Protein AF-A0A3D4KYI8-F1 (afdb_monomer_lite)

Sequence (55 aa):
MTIYEAMTAPYEDIGMQEAEGRIPAETVCIYPPDIPVLIPGEIIRKEDMEEIRRA

Foldseek 3Di:
DDLVCQLPDDDDDDDLVPQAQHFDNDWDADPVPRDTLHGGPDGDHPVSSVVVVVD

pLDDT: mean 92.66, std 5.39, range [75.44, 97.25]

Structure (mmCIF, N/CA/C/O backbone):
data_AF-A0A3D4KYI8-F1
#
_entry.id   AF-A0A3D4KYI8-F1
#
loop_
_atom_site.group_PDB
_atom_site.id
_atom_site.type_symbol
_atom_site.label_atom_id
_atom_site.label_alt_id
_atom_site.label_comp_id
_atom_site.label_asym_id
_atom_site.label_entity_id
_atom_site.label_seq_id
_atom_site.pdbx_PDB_ins_code
_atom_site.Cartn_x
_atom_site.Cartn_y
_atom_site.Cartn_z
_atom_site.occupancy
_atom_site.B_iso_or_equiv
_atom_site.auth_seq_id
_atom_site.auth_comp_id
_atom_site.auth_asym_id
_atom_site.auth_atom_id
_atom_site.pdbx_PDB_model_num
ATOM 1 N N . MET A 1 1 ? 0.934 4.763 10.975 1.00 82.38 1 MET A N 1
ATOM 2 C CA . MET A 1 1 ? 0.237 3.480 11.181 1.00 82.38 1 MET A CA 1
ATOM 3 C C . MET A 1 1 ? 1.177 2.386 10.722 1.00 82.38 1 MET A C 1
ATOM 5 O O . MET A 1 1 ? 1.895 2.610 9.755 1.00 82.38 1 MET A O 1
ATOM 9 N N . THR A 1 2 ? 1.268 1.272 11.436 1.00 95.94 2 THR A N 1
ATOM 10 C CA . THR A 1 2 ? 2.082 0.136 10.981 1.00 95.94 2 THR A CA 1
ATOM 11 C C . THR A 1 2 ? 1.401 -0.573 9.809 1.00 95.94 2 THR A C 1
ATOM 13 O O . THR A 1 2 ? 0.187 -0.467 9.642 1.00 95.94 2 THR A O 1
ATOM 16 N N . ILE A 1 3 ? 2.168 -1.333 9.024 1.00 96.06 3 ILE A N 1
ATOM 17 C CA . ILE A 1 3 ? 1.625 -2.152 7.926 1.00 96.06 3 ILE A CA 1
ATOM 18 C C . ILE A 1 3 ? 0.532 -3.094 8.451 1.00 96.06 3 ILE A C 1
ATOM 20 O O . ILE A 1 3 ? -0.552 -3.172 7.882 1.00 96.06 3 ILE A O 1
ATOM 24 N N . TYR A 1 4 ? 0.792 -3.765 9.577 1.00 96.12 4 TYR A N 1
ATOM 25 C CA . TYR A 1 4 ? -0.155 -4.706 10.174 1.00 96.12 4 TYR A CA 1
ATOM 26 C C . TYR A 1 4 ? -1.473 -4.033 10.579 1.00 96.12 4 TYR A C 1
ATOM 28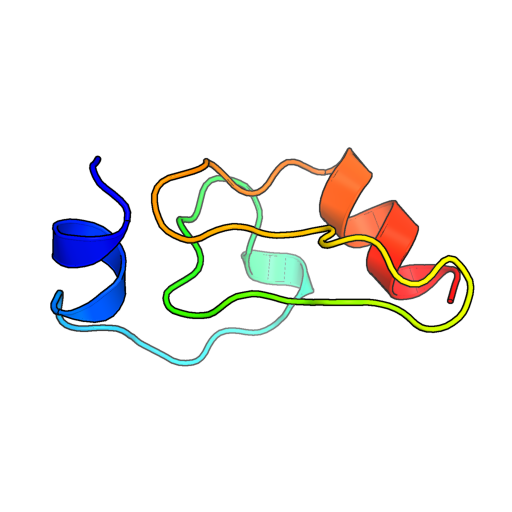 O O . TYR A 1 4 ? -2.545 -4.558 10.291 1.00 96.12 4 TYR A O 1
ATOM 36 N N . GLU A 1 5 ? -1.411 -2.860 11.213 1.00 96.69 5 GLU A N 1
ATOM 37 C CA . GLU A 1 5 ? -2.614 -2.101 11.578 1.00 96.69 5 GLU A CA 1
ATOM 38 C C . GLU A 1 5 ? -3.407 -1.674 10.339 1.00 96.69 5 GLU A C 1
ATOM 40 O O . GLU A 1 5 ? -4.625 -1.798 10.330 1.00 96.69 5 GLU A O 1
ATOM 45 N N . ALA A 1 6 ? -2.729 -1.226 9.280 1.00 96.69 6 ALA A N 1
ATOM 46 C CA . ALA A 1 6 ? -3.374 -0.788 8.045 1.00 96.69 6 ALA A CA 1
ATOM 47 C C . ALA A 1 6 ? -4.098 -1.931 7.317 1.00 96.69 6 ALA A C 1
ATOM 49 O O . ALA A 1 6 ? -5.227 -1.756 6.872 1.00 96.69 6 ALA A O 1
ATOM 50 N N . MET A 1 7 ? -3.473 -3.110 7.246 1.00 95.81 7 MET A N 1
ATOM 51 C CA . MET A 1 7 ? -4.040 -4.290 6.581 1.00 95.81 7 MET A CA 1
ATOM 52 C C . MET A 1 7 ? -5.168 -4.961 7.380 1.00 95.81 7 MET A C 1
ATOM 54 O O . MET A 1 7 ? -5.951 -5.720 6.816 1.00 95.81 7 MET A O 1
ATOM 58 N N . THR A 1 8 ? -5.231 -4.745 8.699 1.00 96.94 8 THR A N 1
ATOM 59 C CA . THR A 1 8 ? -6.239 -5.370 9.580 1.00 96.94 8 THR A CA 1
ATOM 60 C C . THR A 1 8 ? -7.380 -4.432 9.969 1.00 96.94 8 THR A C 1
ATOM 62 O O . THR A 1 8 ? -8.383 -4.884 10.525 1.00 96.94 8 THR A O 1
ATOM 65 N N . ALA A 1 9 ? -7.246 -3.134 9.692 1.00 96.62 9 ALA A N 1
ATOM 66 C CA . ALA A 1 9 ? -8.295 -2.157 9.926 1.00 96.62 9 ALA A CA 1
ATOM 67 C C . ALA A 1 9 ? -9.498 -2.385 8.987 1.00 96.62 9 ALA A C 1
ATOM 69 O O . ALA A 1 9 ? -9.329 -2.854 7.860 1.00 96.62 9 ALA A O 1
ATOM 70 N N . PRO A 1 10 ? -10.722 -2.020 9.412 1.00 97.00 10 PRO A N 1
ATOM 71 C CA . PRO A 1 10 ? -11.857 -1.930 8.501 1.00 97.00 10 PRO A CA 1
ATOM 72 C C . PRO A 1 10 ? -11.529 -0.999 7.331 1.00 97.00 10 PRO A C 1
ATOM 74 O O . PRO A 1 10 ? -11.051 0.116 7.543 1.00 97.00 10 PRO A O 1
ATOM 77 N N . TYR A 1 11 ? -11.812 -1.451 6.114 1.00 96.50 11 TYR A N 1
ATOM 78 C CA . TYR A 1 11 ? -11.563 -0.701 4.890 1.00 96.50 11 TYR A CA 1
ATOM 79 C C . TYR A 1 11 ? -12.843 -0.573 4.062 1.00 96.50 11 TYR A C 1
ATOM 81 O O . TYR A 1 11 ? -13.844 -1.249 4.307 1.00 96.50 11 TYR A O 1
ATOM 89 N N . GLU A 1 12 ? -12.798 0.327 3.090 1.00 96.56 12 GLU A N 1
ATOM 90 C CA . GLU A 1 12 ? -13.835 0.522 2.086 1.00 96.56 12 GLU A CA 1
ATOM 91 C C . GLU A 1 12 ? -13.181 0.634 0.710 1.00 96.56 12 GLU A C 1
ATOM 93 O O . GLU A 1 12 ? -12.040 1.090 0.596 1.00 96.56 12 GLU A O 1
ATOM 98 N N . ASP A 1 13 ? -13.921 0.246 -0.323 1.00 95.88 13 ASP A N 1
ATOM 99 C CA . ASP A 1 13 ? -13.517 0.474 -1.703 1.00 95.88 13 ASP A CA 1
ATOM 100 C C . ASP A 1 13 ? -13.956 1.876 -2.128 1.00 95.88 13 ASP A C 1
ATOM 102 O O . ASP A 1 13 ? -15.126 2.244 -2.006 1.00 95.88 13 ASP A O 1
ATOM 106 N N . ILE A 1 14 ? -13.015 2.653 -2.652 1.00 94.88 14 ILE A N 1
ATOM 107 C CA . ILE A 1 14 ? -13.245 4.014 -3.145 1.00 94.88 14 ILE A CA 1
ATOM 108 C C . ILE A 1 14 ? -12.692 4.167 -4.558 1.00 94.88 14 ILE A C 1
ATOM 110 O O . ILE A 1 14 ? -11.812 3.416 -4.988 1.00 94.88 14 ILE A O 1
ATOM 114 N N . GLY A 1 15 ? -13.192 5.162 -5.291 1.00 93.75 15 GLY A N 1
ATOM 115 C CA . GLY A 1 15 ? -12.611 5.534 -6.574 1.00 93.75 15 GLY A CA 1
ATOM 116 C C . GLY A 1 15 ? -11.178 6.042 -6.403 1.00 93.75 15 GLY A C 1
ATOM 117 O O . GLY A 1 15 ? -10.868 6.751 -5.447 1.00 93.75 15 GLY A O 1
ATOM 118 N N . MET A 1 16 ? -10.302 5.737 -7.366 1.00 89.19 16 MET A N 1
ATOM 119 C CA . MET A 1 16 ? -8.903 6.192 -7.346 1.00 89.19 16 MET A CA 1
ATOM 120 C C . MET A 1 16 ? -8.794 7.719 -7.219 1.00 89.19 16 MET A C 1
ATOM 122 O O . MET A 1 16 ? -7.910 8.227 -6.546 1.00 89.19 16 MET A O 1
ATOM 126 N N . GLN A 1 17 ? -9.719 8.467 -7.825 1.00 89.88 17 GLN A N 1
ATOM 127 C CA . GLN A 1 17 ? -9.729 9.932 -7.780 1.00 89.88 17 GLN A CA 1
ATOM 128 C C . GLN A 1 17 ? -10.046 10.496 -6.385 1.00 89.88 17 GLN A C 1
ATOM 130 O O . GLN A 1 17 ? -9.811 11.675 -6.140 1.00 89.88 17 GLN A O 1
ATOM 135 N N . GLU A 1 18 ? -10.581 9.671 -5.486 1.00 94.38 18 GLU A N 1
ATOM 136 C CA . GLU A 1 18 ? -10.968 10.031 -4.118 1.00 94.38 18 GLU A CA 1
ATOM 137 C C . GLU A 1 18 ? -9.954 9.519 -3.079 1.00 94.38 18 GLU A C 1
ATOM 139 O O . GLU A 1 18 ? -10.145 9.697 -1.876 1.00 94.38 18 GLU A O 1
ATOM 144 N N . ALA A 1 19 ? -8.873 8.87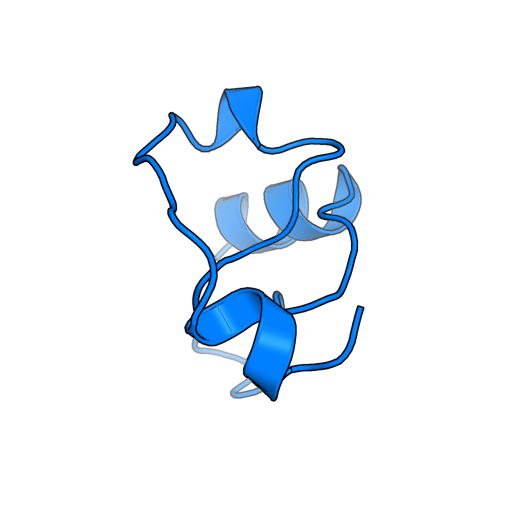3 -3.531 1.00 94.75 19 ALA A N 1
ATOM 145 C CA . ALA A 1 19 ? -7.907 8.203 -2.668 1.00 94.75 19 ALA A CA 1
ATOM 146 C C . ALA A 1 19 ? -6.872 9.148 -2.027 1.00 94.75 19 ALA A C 1
ATOM 148 O O . ALA A 1 19 ? -6.218 8.751 -1.064 1.00 94.75 19 ALA A O 1
ATOM 149 N N . GLU A 1 20 ? -6.731 10.393 -2.499 1.00 96.31 20 GLU A N 1
ATOM 150 C CA . GLU A 1 20 ? -5.782 11.365 -1.932 1.00 96.31 20 GLU A CA 1
ATOM 151 C C . GLU A 1 20 ? -6.023 11.582 -0.430 1.00 96.31 20 GLU A C 1
ATOM 153 O O . GLU A 1 20 ? -7.138 11.858 0.014 1.00 96.31 20 GLU A O 1
ATOM 158 N N . GLY A 1 21 ? -4.968 11.461 0.377 1.00 96.44 21 GLY A N 1
ATOM 159 C CA . GLY A 1 21 ? -5.054 11.618 1.829 1.00 96.44 21 GLY A CA 1
ATOM 160 C C . GLY A 1 21 ? -5.623 10.403 2.573 1.00 96.44 21 GLY A C 1
ATOM 161 O O . GLY A 1 21 ? -5.717 10.439 3.802 1.00 96.44 21 GLY A O 1
ATOM 162 N N . ARG A 1 22 ? -5.986 9.324 1.869 1.00 96.38 22 ARG A N 1
ATOM 163 C CA . ARG A 1 22 ? -6.381 8.039 2.466 1.00 96.38 22 ARG A CA 1
ATOM 164 C C . ARG A 1 22 ? -5.147 7.176 2.746 1.00 96.38 22 ARG A C 1
ATOM 166 O O . ARG A 1 22 ? -4.021 7.561 2.441 1.00 96.38 22 ARG A O 1
ATOM 173 N N . ILE A 1 23 ? -5.364 6.017 3.365 1.00 97.00 23 ILE A N 1
ATOM 174 C CA . ILE A 1 23 ? -4.312 5.041 3.668 1.00 97.00 23 ILE A CA 1
ATOM 175 C C . ILE A 1 23 ? -4.677 3.745 2.949 1.00 97.00 23 ILE A C 1
ATOM 177 O O . ILE A 1 23 ? -5.808 3.284 3.130 1.00 97.00 23 ILE A O 1
ATOM 181 N N . PRO A 1 24 ? -3.787 3.171 2.120 1.00 96.50 24 PRO A N 1
ATOM 182 C CA . PRO A 1 24 ? -4.124 1.973 1.377 1.00 96.50 24 PRO A CA 1
ATOM 183 C C . PRO A 1 24 ? -4.226 0.787 2.343 1.00 96.50 24 PRO A C 1
ATOM 185 O O . PRO A 1 24 ? -3.420 0.645 3.266 1.00 96.50 24 PRO A O 1
ATOM 188 N N . ALA A 1 25 ? -5.234 -0.057 2.134 1.00 96.25 25 ALA A N 1
ATOM 189 C CA . ALA A 1 25 ? -5.395 -1.306 2.877 1.00 96.25 25 ALA A CA 1
ATOM 190 C C . ALA A 1 25 ? -4.500 -2.429 2.315 1.00 96.25 25 ALA A C 1
ATOM 192 O O . ALA A 1 25 ? -4.157 -3.367 3.031 1.00 96.25 25 ALA A O 1
ATOM 193 N N . GLU A 1 26 ? -4.076 -2.305 1.053 1.00 94.62 26 GLU A N 1
ATOM 194 C CA . GLU A 1 26 ? -3.262 -3.285 0.330 1.00 94.62 26 GLU A CA 1
ATOM 195 C C . GLU A 1 26 ? -2.081 -2.623 -0.395 1.00 94.62 26 GLU A C 1
ATOM 197 O O . GLU A 1 26 ? -2.071 -1.417 -0.640 1.00 94.62 26 GLU A O 1
ATOM 202 N N . THR A 1 27 ? -1.072 -3.422 -0.744 1.00 94.25 27 THR A N 1
ATOM 203 C CA . THR A 1 27 ? 0.086 -2.955 -1.515 1.00 94.25 27 THR A CA 1
ATOM 204 C C . THR A 1 27 ? -0.254 -2.889 -3.002 1.00 94.25 27 THR A C 1
ATOM 206 O O . THR A 1 27 ? -0.720 -3.876 -3.570 1.00 94.25 27 THR A O 1
ATOM 209 N N . VAL A 1 28 ? 0.051 -1.767 -3.658 1.00 92.88 28 VAL A N 1
ATOM 210 C CA . VAL A 1 28 ? -0.085 -1.624 -5.117 1.00 92.88 28 VAL A CA 1
ATOM 211 C C . VAL A 1 28 ? 1.298 -1.626 -5.751 1.00 92.88 28 VAL A C 1
ATOM 213 O O . VAL A 1 28 ? 2.095 -0.723 -5.504 1.00 92.88 28 VAL A O 1
ATOM 216 N N . CYS A 1 29 ? 1.568 -2.631 -6.583 1.00 91.56 29 CYS A N 1
ATOM 217 C CA . CYS A 1 29 ? 2.793 -2.742 -7.374 1.00 91.56 29 CYS A CA 1
ATOM 218 C C . CYS A 1 29 ? 2.466 -2.588 -8.856 1.00 91.56 29 CYS A C 1
ATOM 220 O O . CYS A 1 29 ? 1.579 -3.268 -9.377 1.00 91.56 29 CYS A O 1
ATOM 222 N N . ILE A 1 30 ? 3.211 -1.722 -9.535 1.00 88.81 30 ILE A N 1
ATOM 223 C CA . ILE A 1 30 ? 3.053 -1.477 -10.965 1.00 88.81 30 ILE A CA 1
ATOM 224 C C . ILE A 1 30 ? 4.172 -2.165 -11.735 1.00 88.81 30 ILE A C 1
ATOM 226 O O . ILE A 1 30 ? 5.345 -2.132 -11.355 1.00 88.81 30 ILE A O 1
ATOM 230 N N . TYR A 1 31 ? 3.796 -2.752 -12.866 1.00 85.75 31 TYR A N 1
ATOM 231 C CA . TYR A 1 31 ? 4.705 -3.426 -13.773 1.00 85.75 31 TYR A CA 1
ATOM 232 C C . TYR A 1 31 ? 4.703 -2.754 -15.144 1.00 85.75 31 TYR A C 1
ATOM 234 O O . TYR A 1 31 ? 3.648 -2.742 -15.782 1.00 85.75 31 TYR A O 1
ATOM 242 N N . PRO A 1 32 ? 5.864 -2.292 -15.656 1.00 77.12 32 PRO A N 1
ATOM 243 C CA . PRO A 1 32 ? 7.160 -2.031 -14.987 1.00 77.12 32 PRO A CA 1
ATOM 244 C C . PRO A 1 32 ? 7.100 -0.741 -14.130 1.00 77.12 32 PRO A C 1
ATOM 246 O O . PRO A 1 32 ? 6.344 0.147 -14.519 1.00 77.12 32 PRO A O 1
ATOM 249 N N . PRO A 1 33 ? 7.863 -0.571 -13.018 1.00 76.25 33 PRO A N 1
ATOM 250 C CA . PRO A 1 33 ? 9.223 -1.066 -12.755 1.00 76.25 33 PRO A CA 1
ATOM 251 C C . PRO A 1 33 ? 9.387 -2.051 -11.570 1.00 76.25 33 PRO A C 1
ATOM 253 O O . PRO A 1 33 ? 10.474 -2.126 -11.002 1.00 76.25 33 PRO A O 1
ATOM 256 N N . ASP A 1 34 ? 8.370 -2.856 -11.235 1.00 75.44 34 ASP A N 1
ATOM 257 C CA . ASP A 1 34 ? 8.482 -3.964 -10.252 1.00 75.44 34 ASP A CA 1
ATOM 258 C C . ASP A 1 34 ? 8.790 -3.488 -8.811 1.00 75.44 34 ASP A C 1
ATOM 260 O O . ASP A 1 34 ? 9.351 -4.214 -7.989 1.00 75.44 34 ASP A O 1
ATOM 264 N N . ILE A 1 35 ? 8.425 -2.237 -8.500 1.00 89.31 35 ILE A N 1
ATOM 265 C CA . ILE A 1 35 ? 8.491 -1.657 -7.152 1.00 89.31 35 ILE A CA 1
ATOM 266 C C . ILE A 1 35 ? 7.082 -1.285 -6.658 1.00 89.31 35 ILE A C 1
ATOM 268 O O . ILE A 1 35 ? 6.226 -0.914 -7.469 1.00 89.31 35 ILE A O 1
ATOM 272 N N . PRO A 1 36 ? 6.814 -1.375 -5.342 1.00 91.0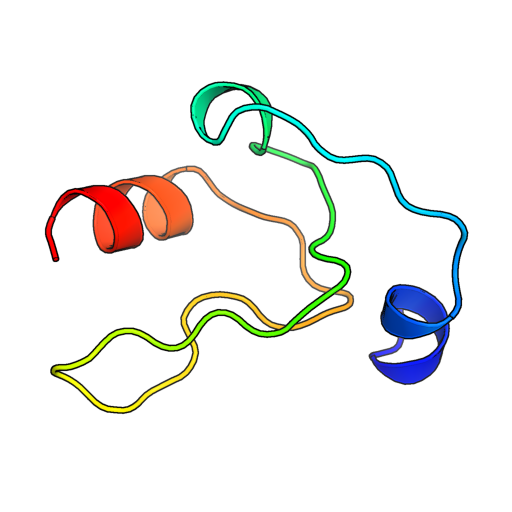0 36 PRO A N 1
ATOM 273 C CA . PRO A 1 36 ? 5.561 -0.899 -4.771 1.00 91.00 36 PRO A CA 1
ATOM 274 C C . PRO A 1 36 ? 5.429 0.618 -4.913 1.00 91.00 36 PRO A C 1
ATOM 276 O O . PRO A 1 36 ? 6.362 1.349 -4.590 1.00 91.00 36 PRO A O 1
ATOM 279 N N . VAL A 1 37 ? 4.252 1.068 -5.341 1.00 93.81 37 VAL A N 1
ATOM 280 C CA . VAL A 1 37 ? 3.865 2.486 -5.371 1.00 93.81 37 VAL A CA 1
ATOM 281 C C . VAL A 1 37 ? 3.081 2.854 -4.117 1.00 93.81 37 VAL A C 1
ATOM 283 O O . VAL A 1 37 ? 3.283 3.924 -3.558 1.00 93.81 37 VAL A O 1
ATOM 286 N N . LEU A 1 38 ? 2.217 1.953 -3.635 1.00 95.50 38 LEU A N 1
ATOM 287 C CA . LEU A 1 38 ? 1.464 2.146 -2.395 1.00 95.50 38 LEU A CA 1
ATOM 288 C C . LEU A 1 38 ? 1.789 1.042 -1.399 1.00 95.50 38 LEU A C 1
ATOM 290 O O . LEU A 1 38 ? 1.741 -0.137 -1.755 1.00 95.50 38 LEU A O 1
ATOM 294 N N . ILE A 1 39 ? 2.066 1.423 -0.152 1.00 96.00 39 ILE A N 1
ATOM 295 C CA . ILE A 1 39 ? 2.319 0.504 0.960 1.00 96.00 39 ILE A CA 1
ATOM 296 C C . ILE A 1 39 ? 1.318 0.792 2.091 1.00 96.00 39 ILE A C 1
ATOM 298 O O . ILE A 1 39 ? 1.122 1.956 2.461 1.00 96.00 39 ILE A O 1
ATOM 302 N N . PRO A 1 40 ? 0.692 -0.240 2.691 1.00 97.25 40 PRO A N 1
ATOM 303 C CA . PRO A 1 40 ? -0.219 -0.048 3.810 1.00 97.25 40 PRO A CA 1
ATOM 304 C C . PRO A 1 40 ? 0.413 0.720 4.971 1.00 97.25 40 PRO A C 1
ATOM 306 O O . PRO A 1 40 ? 1.516 0.419 5.426 1.00 97.25 40 PRO A O 1
ATOM 309 N N . GLY A 1 41 ? -0.322 1.704 5.483 1.00 93.38 41 GLY A N 1
ATOM 310 C CA . GLY A 1 41 ? 0.121 2.562 6.584 1.00 93.38 41 GLY A CA 1
ATOM 311 C C . GLY A 1 41 ? 0.738 3.891 6.144 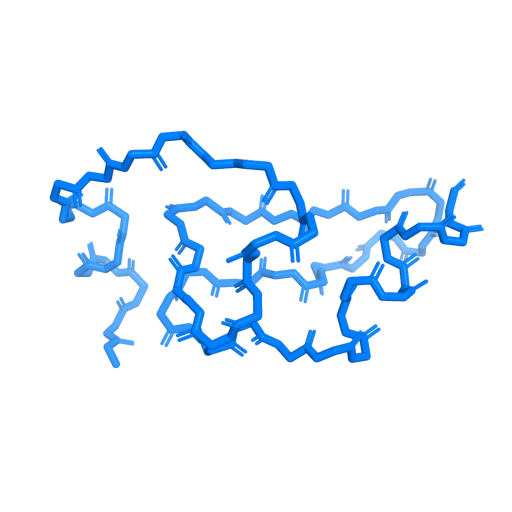1.00 93.38 41 GLY A C 1
ATOM 312 O O . GLY A 1 41 ? 0.925 4.765 6.999 1.00 93.38 41 GLY A O 1
ATOM 313 N N . GLU A 1 42 ? 0.990 4.071 4.846 1.00 95.88 42 GLU A N 1
ATOM 314 C CA . GLU A 1 42 ? 1.391 5.344 4.242 1.00 95.88 42 GLU A CA 1
ATOM 315 C C . GLU A 1 42 ? 0.178 6.170 3.795 1.00 95.88 42 GLU A C 1
ATOM 317 O O . GLU A 1 42 ? -0.917 5.650 3.606 1.00 95.88 42 GLU A O 1
ATOM 322 N N . ILE A 1 43 ? 0.357 7.482 3.653 1.00 96.56 43 ILE A N 1
ATOM 323 C CA . ILE A 1 43 ? -0.694 8.358 3.123 1.00 96.56 43 ILE A CA 1
ATOM 324 C C . ILE A 1 43 ? -0.550 8.399 1.607 1.00 96.56 43 ILE A C 1
ATOM 326 O O . ILE A 1 43 ? 0.528 8.744 1.122 1.00 96.56 43 ILE A O 1
ATOM 330 N N . ILE A 1 44 ? -1.638 8.115 0.892 1.00 96.50 44 ILE A N 1
ATOM 331 C CA . ILE A 1 44 ? -1.710 8.233 -0.566 1.00 96.50 44 ILE A CA 1
ATOM 332 C C . ILE A 1 44 ? -1.577 9.708 -0.939 1.00 96.50 44 ILE A C 1
ATOM 334 O O . ILE A 1 44 ? -2.396 10.544 -0.537 1.00 96.50 44 ILE A O 1
ATOM 338 N N . ARG A 1 45 ? -0.546 10.032 -1.712 1.00 96.38 45 ARG A N 1
ATOM 339 C CA . ARG A 1 45 ? -0.305 11.368 -2.250 1.00 96.38 45 ARG A CA 1
ATOM 340 C C . ARG A 1 45 ? -0.776 11.461 -3.691 1.00 96.38 45 ARG A C 1
ATOM 342 O O 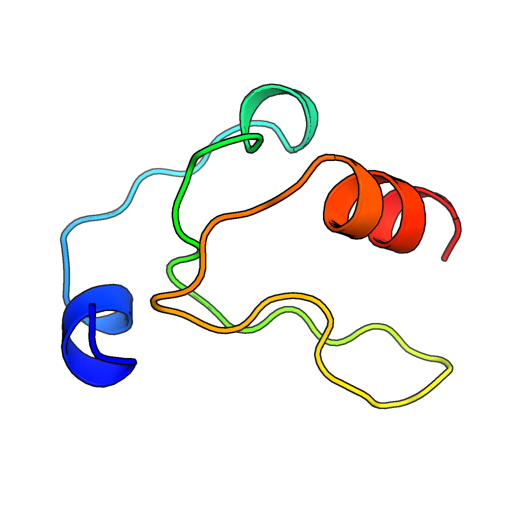. ARG A 1 45 ? -1.004 10.468 -4.381 1.00 96.38 45 ARG A O 1
ATOM 349 N N . LYS A 1 46 ? -0.893 12.697 -4.164 1.00 94.88 46 LYS A N 1
ATOM 350 C CA . LYS A 1 46 ? -1.272 12.979 -5.545 1.00 94.88 46 LYS A CA 1
ATOM 351 C C . LYS A 1 46 ? -0.280 12.399 -6.552 1.00 94.88 46 LYS A C 1
ATOM 353 O O . LYS A 1 46 ? -0.692 11.946 -7.616 1.00 94.88 46 LYS A O 1
ATOM 358 N N . GLU A 1 47 ? 1.008 12.404 -6.223 1.00 93.31 47 GLU A N 1
ATOM 359 C CA . GLU A 1 47 ? 2.067 11.863 -7.073 1.00 93.31 47 GLU A CA 1
ATOM 360 C C . GLU A 1 47 ? 1.914 10.352 -7.280 1.00 93.31 47 GLU A C 1
ATOM 362 O O . GLU A 1 47 ? 2.029 9.896 -8.416 1.00 93.31 47 GLU A O 1
ATOM 367 N N . ASP A 1 48 ? 1.564 9.611 -6.224 1.00 93.44 48 ASP A N 1
ATOM 368 C CA . ASP A 1 48 ? 1.360 8.158 -6.277 1.00 93.44 48 ASP A CA 1
ATOM 369 C C . ASP A 1 48 ? 0.216 7.806 -7.245 1.00 93.44 48 ASP A C 1
ATOM 371 O O . ASP A 1 48 ? 0.321 6.905 -8.077 1.00 93.44 48 ASP A O 1
ATOM 375 N N . MET A 1 49 ? -0.878 8.575 -7.196 1.00 92.44 49 MET A N 1
ATOM 376 C CA . MET A 1 49 ? -2.013 8.398 -8.109 1.00 92.44 49 MET A CA 1
ATOM 377 C C . MET A 1 49 ? -1.656 8.745 -9.559 1.00 92.44 49 MET A C 1
ATOM 379 O O . MET A 1 49 ? -2.097 8.065 -10.487 1.00 92.44 49 MET A O 1
ATOM 383 N N . GLU A 1 50 ? -0.868 9.801 -9.778 1.00 91.94 50 GLU A N 1
ATOM 384 C CA . GLU A 1 50 ? -0.385 10.155 -11.116 1.00 91.94 50 GLU A CA 1
ATOM 385 C C . GLU A 1 50 ? 0.563 9.093 -11.681 1.00 91.94 50 GLU A C 1
ATOM 387 O O . GLU A 1 50 ? 0.541 8.855 -12.889 1.00 91.94 50 GLU A O 1
ATOM 392 N N . GLU A 1 51 ? 1.366 8.440 -10.840 1.00 90.50 51 GLU A N 1
ATOM 393 C CA . GLU A 1 51 ? 2.205 7.307 -11.231 1.00 90.50 51 GLU A CA 1
ATOM 394 C C . GLU A 1 51 ? 1.348 6.106 -11.647 1.00 90.50 51 GLU A C 1
ATOM 396 O O . GLU A 1 51 ? 1.512 5.602 -12.759 1.00 90.50 51 GLU A O 1
ATOM 401 N N . ILE A 1 52 ? 0.346 5.741 -10.837 1.00 90.44 52 ILE A N 1
ATOM 402 C CA . ILE A 1 52 ? -0.619 4.675 -11.160 1.00 90.44 52 ILE A CA 1
ATOM 403 C C . ILE A 1 52 ? -1.362 4.946 -12.468 1.00 90.44 52 ILE A C 1
ATOM 405 O O . ILE A 1 52 ? -1.579 4.033 -13.258 1.00 90.44 52 ILE A O 1
ATOM 409 N N . ARG A 1 53 ? -1.733 6.198 -12.738 1.00 89.00 53 ARG A N 1
ATOM 410 C CA . ARG A 1 53 ? -2.466 6.573 -13.956 1.00 89.00 53 ARG A CA 1
ATOM 411 C C . ARG A 1 53 ? -1.612 6.539 -15.228 1.00 89.00 53 ARG A C 1
ATOM 413 O O . ARG A 1 53 ? -2.168 6.537 -16.326 1.00 89.00 53 ARG A O 1
ATOM 420 N N . ARG A 1 54 ? -0.287 6.641 -15.103 1.00 86.25 54 ARG A N 1
ATOM 421 C CA . ARG A 1 54 ? 0.647 6.692 -16.242 1.00 86.25 54 ARG A CA 1
ATOM 422 C C . ARG A 1 54 ? 1.120 5.316 -16.698 1.00 86.25 54 ARG A C 1
ATOM 424 O O . ARG A 1 54 ? 1.653 5.235 -17.805 1.00 86.25 54 ARG A O 1
ATOM 431 N N . ALA A 1 55 ? 0.971 4.310 -15.846 1.00 80.81 55 ALA A N 1
ATOM 432 C CA . ALA A 1 55 ? 1.281 2.920 -16.139 1.00 80.81 55 ALA A CA 1
ATOM 433 C C . ALA A 1 55 ? 0.218 2.265 -17.028 1.00 80.81 55 ALA A C 1
ATOM 435 O O . ALA A 1 55 ? 0.619 1.457 -17.894 1.00 80.81 55 ALA A O 1
#

Radius of gyration: 10.98 Å; chains: 1; bounding box: 23×18×28 Å

Sec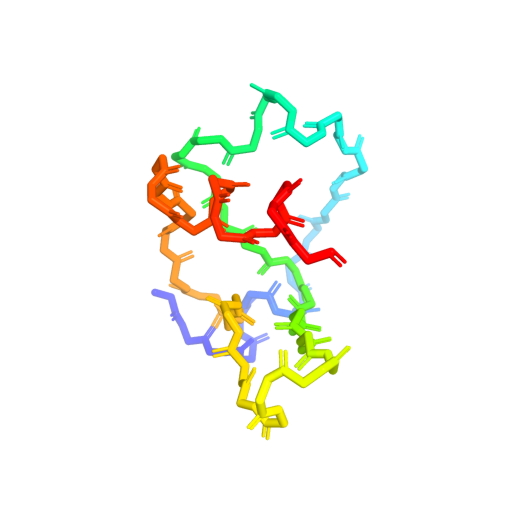ondary structure (DSSP, 8-state):
--HHHHHHS------GGG-TT---SS-EEETTTTEEEE-TTSPPPHHHHHHHHH-